Protein AF-A0A1C6GMK6-F1 (afdb_monomer_lite)

Secondary structure (DSSP, 8-state):
-----EEE---EETTEE--EE--SSTTTT-EE-SEEEPPTT--HHHHHHHHHHHH--

Structure (mmCIF, N/CA/C/O backbone):
data_AF-A0A1C6GMK6-F1
#
_entry.id   AF-A0A1C6GMK6-F1
#
loop_
_atom_site.group_PDB
_atom_site.id
_atom_site.type_symbol
_atom_site.label_atom_id
_atom_site.label_alt_id
_atom_site.label_comp_id
_atom_site.label_asym_id
_atom_site.label_entity_id
_atom_site.label_seq_id
_atom_site.pdbx_PDB_ins_code
_atom_site.Cartn_x
_atom_site.Cartn_y
_atom_site.Cartn_z
_atom_site.occupancy
_atom_site.B_iso_or_equiv
_atom_site.auth_seq_id
_atom_site.auth_comp_id
_atom_site.auth_asym_id
_atom_site.auth_atom_id
_atom_site.pdbx_PDB_model_num
ATOM 1 N N . MET A 1 1 ? -11.731 -7.133 19.935 1.00 69.00 1 MET A N 1
ATOM 2 C CA . MET A 1 1 ? -10.764 -6.885 18.841 1.00 69.00 1 MET A CA 1
ATOM 3 C C . MET A 1 1 ? -11.374 -5.879 17.883 1.00 69.00 1 MET A C 1
ATOM 5 O O . MET A 1 1 ? -12.535 -6.045 17.537 1.00 69.00 1 MET A O 1
ATOM 9 N N . LYS A 1 2 ? -10.641 -4.825 17.513 1.00 86.06 2 LYS A N 1
ATOM 10 C CA . LYS A 1 2 ? -11.081 -3.857 16.499 1.00 86.06 2 LYS A CA 1
ATOM 11 C C . LYS A 1 2 ? -10.552 -4.326 15.144 1.00 86.06 2 LYS A C 1
ATOM 13 O O . LYS A 1 2 ? -9.349 -4.533 15.017 1.00 86.06 2 LYS A O 1
ATOM 18 N N . THR A 1 3 ? -11.429 -4.510 14.165 1.00 91.38 3 THR A N 1
ATOM 19 C CA . THR A 1 3 ? -11.022 -4.817 12.788 1.00 91.38 3 THR A CA 1
ATOM 20 C C . THR A 1 3 ? -10.578 -3.529 12.107 1.00 91.38 3 THR A C 1
ATOM 22 O O . THR A 1 3 ? -11.297 -2.531 12.149 1.00 91.38 3 THR A O 1
ATOM 25 N N . VAL A 1 4 ? -9.404 -3.550 11.482 1.00 93.50 4 VAL A N 1
ATOM 26 C CA . VAL A 1 4 ? -8.908 -2.465 10.631 1.00 93.50 4 VAL A CA 1
ATOM 27 C C . VAL A 1 4 ? -8.872 -2.994 9.206 1.00 93.50 4 VAL A C 1
ATOM 29 O O . 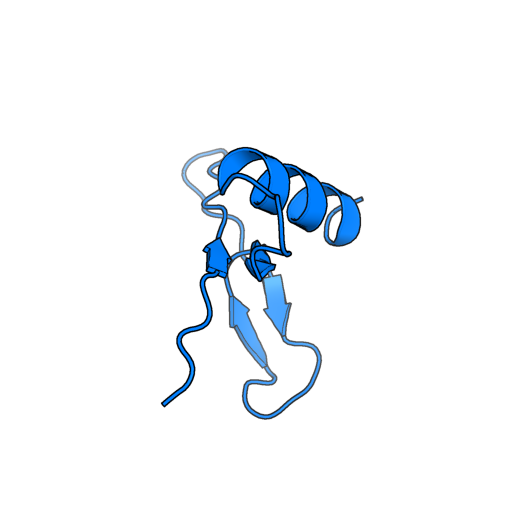VAL A 1 4 ? -8.326 -4.070 8.968 1.00 93.50 4 VAL A O 1
ATOM 32 N N . ARG A 1 5 ? -9.487 -2.268 8.272 1.00 96.19 5 ARG A N 1
ATOM 33 C CA . ARG A 1 5 ? -9.400 -2.582 6.845 1.00 96.19 5 ARG A CA 1
ATOM 34 C C . ARG A 1 5 ? -8.249 -1.790 6.240 1.00 96.19 5 ARG A C 1
ATOM 36 O O . ARG A 1 5 ? -8.106 -0.605 6.528 1.00 96.19 5 ARG A O 1
ATOM 43 N N . VAL A 1 6 ? -7.450 -2.460 5.423 1.00 96.75 6 VAL A N 1
ATOM 44 C CA . VAL A 1 6 ? -6.294 -1.883 4.735 1.00 96.75 6 VAL A CA 1
ATOM 45 C C . VAL A 1 6 ? -6.332 -2.259 3.260 1.00 96.75 6 VAL A C 1
ATOM 47 O O . VAL A 1 6 ? -6.959 -3.255 2.889 1.00 96.75 6 VAL A O 1
ATOM 50 N N . VAL A 1 7 ? -5.662 -1.461 2.442 1.00 97.44 7 VAL A N 1
ATOM 51 C CA . VAL A 1 7 ? -5.449 -1.676 1.010 1.00 97.44 7 VAL A CA 1
ATOM 52 C C . VAL A 1 7 ? -3.954 -1.676 0.716 1.00 97.44 7 VAL A C 1
ATOM 54 O O . VAL A 1 7 ? -3.185 -1.026 1.416 1.00 97.44 7 VAL A O 1
ATOM 57 N N . ALA A 1 8 ? -3.548 -2.414 -0.313 1.00 96.75 8 ALA A N 1
ATOM 58 C CA . ALA A 1 8 ? -2.173 -2.462 -0.794 1.00 96.75 8 ALA A CA 1
ATOM 59 C C . ALA A 1 8 ? -2.181 -2.524 -2.324 1.00 96.75 8 ALA A C 1
ATOM 61 O O . ALA A 1 8 ? -2.990 -3.252 -2.908 1.00 96.75 8 ALA A O 1
ATOM 62 N N . ALA A 1 9 ? -1.293 -1.775 -2.972 1.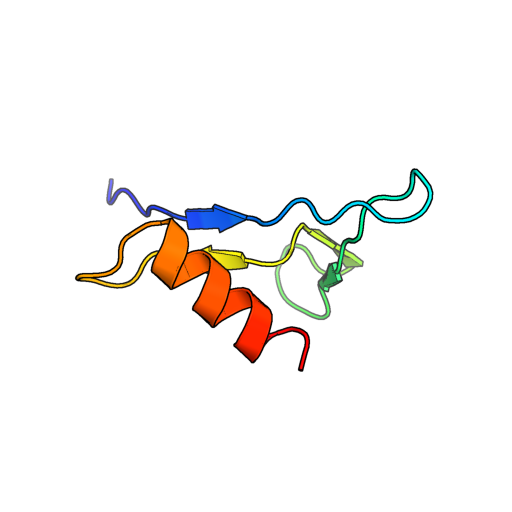00 96.44 9 ALA A N 1
ATOM 63 C CA . ALA A 1 9 ? -1.160 -1.750 -4.422 1.00 96.44 9 ALA A CA 1
ATOM 64 C C . ALA A 1 9 ? -0.038 -2.682 -4.886 1.00 96.44 9 ALA A C 1
ATOM 66 O O . ALA A 1 9 ? 1.108 -2.568 -4.456 1.00 96.44 9 ALA A O 1
ATOM 67 N N . ILE A 1 10 ? -0.355 -3.562 -5.837 1.00 96.12 10 ILE A N 1
ATOM 68 C CA . ILE A 1 10 ? 0.643 -4.342 -6.574 1.00 96.12 10 ILE A CA 1
ATOM 69 C C . ILE A 1 10 ? 0.857 -3.651 -7.919 1.00 96.12 10 ILE A C 1
ATOM 71 O O . ILE A 1 10 ? 0.055 -3.799 -8.840 1.00 96.12 10 ILE A O 1
ATOM 75 N N . ILE A 1 11 ? 1.936 -2.878 -8.020 1.00 94.62 11 ILE A N 1
ATOM 76 C CA . ILE A 1 11 ? 2.299 -2.152 -9.241 1.00 94.62 11 ILE A CA 1
ATOM 77 C C . ILE A 1 11 ? 3.337 -2.981 -9.996 1.00 94.62 11 ILE A C 1
ATOM 79 O O . ILE A 1 11 ? 4.386 -3.316 -9.441 1.00 94.62 11 ILE A O 1
ATOM 83 N N . ILE A 1 12 ? 3.035 -3.332 -11.248 1.00 96.81 12 ILE A N 1
ATOM 84 C CA . ILE A 1 12 ? 3.879 -4.191 -12.087 1.00 96.81 12 ILE A CA 1
ATOM 85 C C . ILE A 1 12 ? 4.348 -3.408 -13.308 1.00 96.81 12 ILE A C 1
ATOM 87 O O . ILE A 1 12 ? 3.532 -2.917 -14.084 1.00 96.81 12 ILE A O 1
ATOM 91 N N . GLU A 1 13 ? 5.660 -3.368 -13.520 1.00 96.62 13 GLU A N 1
ATOM 92 C CA . GLU A 1 13 ? 6.273 -2.775 -14.705 1.00 96.62 13 GLU A CA 1
ATOM 93 C C . GLU A 1 13 ? 7.450 -3.639 -15.174 1.00 96.62 13 GLU A C 1
ATOM 95 O O . GLU A 1 13 ? 8.288 -4.055 -14.376 1.00 96.62 13 GLU A O 1
ATOM 100 N N . ASN A 1 14 ? 7.520 -3.947 -16.475 1.00 97.31 14 ASN A N 1
ATOM 101 C CA . ASN A 1 14 ? 8.597 -4.757 -17.068 1.00 97.31 14 ASN A CA 1
ATOM 102 C C . ASN A 1 14 ? 8.841 -6.105 -16.350 1.00 97.31 14 ASN A C 1
ATOM 104 O O . ASN A 1 14 ? 9.980 -6.549 -16.201 1.00 97.31 14 ASN A O 1
ATOM 108 N N . GLY A 1 15 ? 7.768 -6.744 -15.867 1.00 96.69 15 GLY A N 1
ATOM 109 C CA . GLY A 1 15 ? 7.835 -8.008 -15.123 1.00 96.69 15 GLY A CA 1
ATOM 110 C C . GLY A 1 15 ? 8.395 -7.886 -13.701 1.00 96.69 15 GLY A C 1
ATOM 111 O O . GLY A 1 15 ? 8.646 -8.904 -13.059 1.00 96.69 15 GLY A O 1
ATOM 112 N N . LYS A 1 16 ? 8.595 -6.664 -13.200 1.00 96.50 16 LYS A N 1
ATOM 113 C CA . LYS A 1 16 ? 9.031 -6.373 -11.831 1.00 96.50 16 LYS A CA 1
ATOM 114 C C . LYS A 1 16 ? 7.868 -5.812 -11.023 1.00 96.50 16 LYS A C 1
ATOM 116 O O . LYS A 1 16 ? 7.0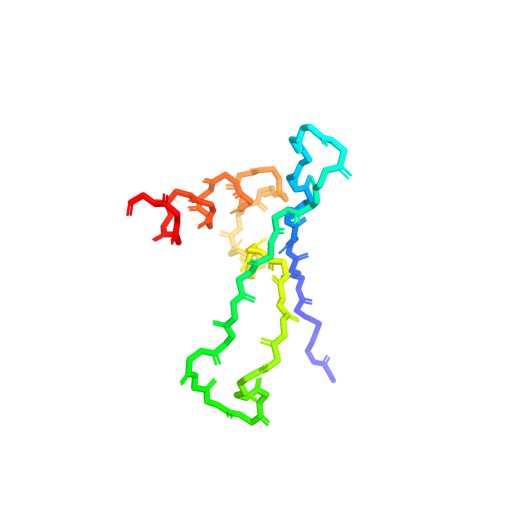04 -5.138 -11.575 1.00 96.50 16 LYS A O 1
ATOM 121 N N . VAL A 1 17 ? 7.871 -6.081 -9.720 1.00 96.06 17 VAL A N 1
ATOM 122 C CA . VAL A 1 17 ? 6.896 -5.536 -8.768 1.00 96.06 17 VAL A CA 1
ATOM 123 C C . VAL A 1 17 ? 7.550 -4.397 -7.996 1.00 96.06 17 VAL A C 1
ATOM 125 O O . VAL A 1 17 ? 8.677 -4.545 -7.523 1.00 96.06 17 VAL A O 1
ATOM 128 N N . PHE A 1 18 ? 6.851 -3.274 -7.870 1.00 95.00 18 PHE A N 1
ATOM 129 C CA . PHE A 1 18 ? 7.287 -2.160 -7.037 1.00 95.00 18 PHE A CA 1
ATOM 130 C C . PHE A 1 18 ? 6.984 -2.437 -5.559 1.00 95.00 18 PHE A C 1
ATOM 132 O O . PHE A 1 18 ? 5.872 -2.838 -5.212 1.00 95.00 18 PHE A O 1
ATOM 139 N N . ALA 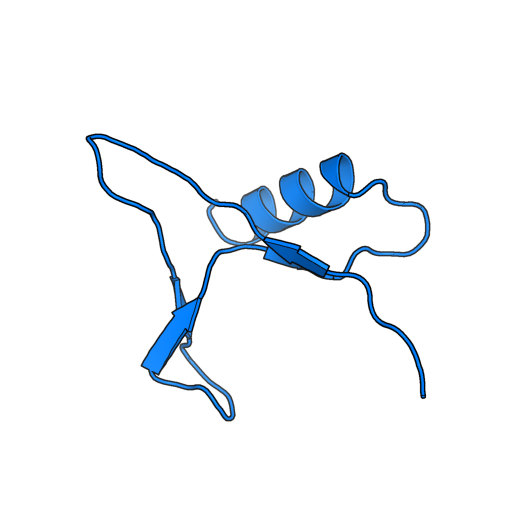A 1 19 ? 7.968 -2.204 -4.695 1.00 93.81 19 ALA A N 1
ATOM 140 C CA . ALA A 1 19 ? 7.843 -2.293 -3.246 1.00 93.81 19 ALA A CA 1
ATOM 141 C C . ALA A 1 19 ? 8.634 -1.148 -2.605 1.00 93.81 19 ALA A C 1
ATOM 143 O O . ALA A 1 19 ? 9.656 -0.718 -3.146 1.00 93.81 19 ALA A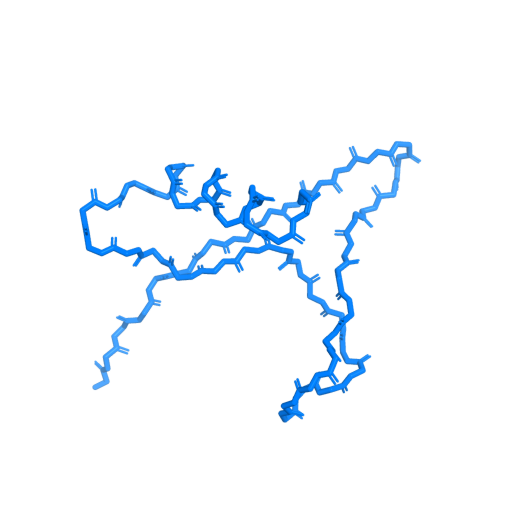 O 1
ATOM 144 N N . THR A 1 20 ? 8.173 -0.663 -1.458 1.00 91.31 20 THR A N 1
ATOM 145 C CA . THR A 1 20 ? 8.856 0.352 -0.653 1.00 91.31 20 THR A CA 1
ATOM 146 C C . THR A 1 20 ? 9.592 -0.326 0.500 1.00 91.31 20 THR A C 1
ATOM 148 O O . THR A 1 20 ? 9.193 -1.390 0.978 1.00 91.31 20 THR A O 1
ATOM 151 N N . GLN A 1 21 ? 10.713 0.256 0.930 1.00 90.62 21 GLN A N 1
ATOM 152 C CA . GLN A 1 21 ? 11.434 -0.217 2.109 1.00 90.62 21 GLN A CA 1
ATOM 153 C C . GLN A 1 21 ? 11.062 0.642 3.316 1.00 90.62 21 GLN A C 1
ATOM 155 O O . GLN A 1 21 ? 11.095 1.873 3.255 1.00 90.62 21 GLN A O 1
ATOM 160 N N . ARG A 1 22 ? 10.750 -0.004 4.440 1.00 85.12 22 ARG A N 1
ATOM 161 C CA . ARG A 1 22 ? 10.363 0.683 5.674 1.00 85.12 22 ARG A CA 1
ATOM 162 C C . ARG A 1 22 ? 11.549 1.412 6.296 1.00 85.12 22 ARG A C 1
ATOM 164 O O . ARG A 1 22 ? 12.488 0.784 6.785 1.00 85.12 22 ARG A O 1
ATOM 171 N N . GLY A 1 23 ? 11.469 2.741 6.355 1.00 80.62 23 GLY A N 1
ATOM 172 C CA . GLY A 1 23 ? 12.520 3.580 6.943 1.00 80.62 23 GLY A CA 1
ATOM 173 C C . GLY A 1 23 ? 12.590 3.557 8.478 1.00 80.62 23 GLY A C 1
ATOM 174 O O . GLY A 1 23 ? 13.621 3.908 9.052 1.00 80.62 23 GLY A O 1
ATOM 175 N N . TYR A 1 24 ? 11.514 3.155 9.165 1.00 76.50 24 TYR A N 1
ATOM 176 C CA . TYR A 1 24 ? 11.422 3.171 10.630 1.00 76.50 24 TYR A CA 1
ATOM 177 C C . TYR A 1 24 ? 10.366 2.186 11.172 1.00 76.50 24 TYR A C 1
ATOM 179 O O . TYR A 1 24 ? 9.559 1.630 10.423 1.00 76.50 24 TYR A O 1
ATOM 187 N N . GLY A 1 25 ? 10.352 1.999 12.498 1.00 79.44 25 GLY A N 1
ATOM 188 C CA . GLY A 1 25 ? 9.405 1.136 13.214 1.00 79.44 25 GLY A CA 1
ATOM 189 C C . GLY A 1 25 ? 9.927 -0.281 13.472 1.00 79.44 25 GLY A C 1
ATOM 190 O O . GLY A 1 25 ? 11.091 -0.582 13.227 1.00 79.44 25 GLY A O 1
ATOM 191 N N . GLU A 1 26 ? 9.053 -1.149 13.985 1.00 78.38 26 GLU A N 1
ATOM 192 C CA . GLU A 1 26 ? 9.386 -2.533 14.376 1.00 78.38 26 GLU A CA 1
ATOM 193 C C . GLU A 1 26 ? 9.800 -3.413 13.178 1.00 78.38 26 GLU A C 1
ATOM 195 O O . GLU A 1 26 ? 10.563 -4.359 13.334 1.00 78.38 26 GLU A O 1
ATOM 200 N N . PHE A 1 27 ? 9.366 -3.042 11.968 1.00 78.25 27 PHE A N 1
ATOM 201 C CA . PHE A 1 27 ? 9.676 -3.721 10.702 1.00 78.25 27 PHE A CA 1
ATOM 202 C C . PHE A 1 27 ? 10.643 -2.930 9.819 1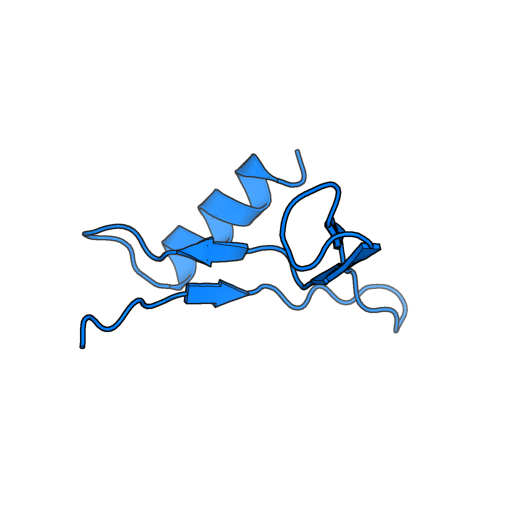.00 78.25 27 PHE A C 1
ATOM 204 O O . PHE A 1 27 ? 10.574 -3.003 8.591 1.00 78.25 27 PHE A O 1
ATOM 211 N N . LYS A 1 28 ? 11.510 -2.121 10.434 1.00 80.31 28 LYS A N 1
ATOM 212 C CA . LYS A 1 28 ? 12.548 -1.384 9.714 1.00 80.31 28 LYS A CA 1
ATOM 213 C C . LYS A 1 28 ? 13.353 -2.330 8.810 1.00 80.31 28 LYS A C 1
ATOM 215 O O . LYS A 1 28 ? 13.600 -3.477 9.171 1.00 80.31 28 LYS A O 1
ATOM 220 N N . ASP A 1 29 ? 13.728 -1.832 7.634 1.00 86.00 29 ASP A N 1
ATOM 221 C CA . ASP A 1 29 ? 14.463 -2.545 6.581 1.00 86.00 29 ASP A CA 1
ATOM 222 C C . ASP A 1 29 ? 13.666 -3.661 5.871 1.00 86.00 29 ASP A C 1
ATOM 224 O O . ASP A 1 29 ? 14.149 -4.230 4.887 1.00 86.00 29 ASP A O 1
ATOM 228 N N . GLY A 1 30 ? 12.427 -3.927 6.302 1.00 89.56 30 GLY A N 1
ATOM 229 C CA . GLY A 1 30 ? 11.473 -4.783 5.602 1.00 89.56 30 GLY A CA 1
ATOM 230 C C . GLY A 1 30 ? 10.908 -4.128 4.339 1.00 89.56 30 GLY A C 1
ATOM 231 O O . GLY A 1 30 ? 10.855 -2.902 4.224 1.00 89.56 30 GLY A O 1
ATOM 232 N N . TRP A 1 31 ? 10.466 -4.965 3.401 1.00 91.94 31 TRP A N 1
ATOM 233 C CA . TRP A 1 31 ? 9.776 -4.540 2.183 1.00 91.94 31 TRP A CA 1
ATOM 234 C C . TRP A 1 31 ? 8.266 -4.607 2.368 1.00 91.94 31 TRP A C 1
ATOM 236 O O . TRP A 1 31 ? 7.753 -5.587 2.913 1.00 91.94 31 TRP A O 1
ATOM 246 N N . GLU A 1 32 ? 7.561 -3.603 1.864 1.00 92.81 32 GLU A N 1
ATOM 247 C CA . GLU A 1 32 ? 6.105 -3.578 1.829 1.00 92.81 32 GLU A CA 1
ATOM 248 C C . GLU A 1 32 ? 5.565 -3.069 0.494 1.00 92.81 32 GLU A C 1
ATOM 250 O O . GLU A 1 32 ? 6.271 -2.454 -0.306 1.00 92.81 32 GLU A O 1
ATOM 255 N N . PHE A 1 33 ? 4.297 -3.379 0.238 1.00 95.19 33 PHE A N 1
ATOM 256 C CA . PHE A 1 33 ? 3.571 -2.774 -0.867 1.00 95.19 33 PHE A CA 1
ATOM 257 C C . PHE A 1 33 ? 2.982 -1.442 -0.404 1.00 95.19 33 PHE A C 1
ATOM 259 O O . PHE A 1 33 ? 2.458 -1.395 0.712 1.00 95.19 33 PHE A O 1
ATOM 266 N N . PRO A 1 34 ? 3.031 -0.395 -1.244 1.00 94.75 34 PRO A N 1
ATOM 267 C CA . PRO A 1 34 ? 2.463 0.898 -0.897 1.00 94.75 34 PRO A CA 1
ATOM 268 C C . PRO A 1 34 ? 0.949 0.784 -0.706 1.00 94.75 34 PRO A C 1
ATOM 270 O O . PRO A 1 34 ? 0.274 -0.019 -1.367 1.00 94.75 34 PRO A O 1
ATOM 273 N N . GLY A 1 35 ? 0.414 1.580 0.209 1.00 95.38 35 GLY A N 1
ATOM 274 C CA . GLY A 1 35 ? -0.978 1.502 0.631 1.00 95.38 35 GLY A CA 1
ATOM 275 C C . GLY A 1 35 ? -1.148 1.823 2.109 1.00 95.38 35 GLY A C 1
ATOM 276 O O . GLY A 1 35 ? -0.211 2.191 2.804 1.00 95.38 35 GLY A O 1
ATOM 277 N N . GLY A 1 36 ? -2.362 1.638 2.616 1.00 95.19 36 GLY A N 1
ATOM 278 C CA . GLY A 1 36 ? -2.673 2.094 3.960 1.00 95.19 36 GLY A CA 1
ATOM 279 C C . GLY A 1 36 ? -4.061 1.716 4.433 1.00 95.19 36 GLY A C 1
ATOM 280 O O . GLY A 1 36 ? -4.676 0.748 3.973 1.00 95.19 36 GLY A O 1
ATOM 281 N N . LYS A 1 37 ? -4.534 2.444 5.441 1.00 96.62 37 LYS A N 1
ATOM 282 C CA . LYS A 1 37 ? -5.828 2.180 6.075 1.00 96.62 37 LYS A CA 1
ATOM 283 C C . LYS A 1 37 ? -6.942 2.779 5.229 1.00 96.62 37 LYS A C 1
ATOM 285 O O . LYS A 1 37 ? -6.792 3.846 4.650 1.00 96.62 37 LYS A O 1
ATOM 290 N N . ILE A 1 38 ? -8.077 2.087 5.203 1.00 97.56 38 ILE A N 1
ATOM 291 C CA . ILE A 1 38 ? -9.305 2.661 4.652 1.00 97.56 38 ILE A CA 1
ATOM 292 C C . ILE A 1 38 ? -9.879 3.612 5.702 1.00 97.56 38 ILE A C 1
ATOM 294 O O . ILE A 1 38 ? -10.212 3.168 6.809 1.00 97.56 38 ILE A O 1
ATOM 298 N N . GLU A 1 39 ? -9.998 4.893 5.362 1.00 95.81 39 GLU A N 1
ATOM 299 C CA . GLU A 1 39 ? -10.589 5.895 6.244 1.00 95.81 39 GLU A CA 1
ATOM 300 C C . GLU A 1 39 ? -12.131 5.831 6.217 1.00 95.81 39 GLU A C 1
ATOM 302 O O . GLU A 1 39 ? -12.737 5.271 5.294 1.00 95.81 39 GLU A O 1
ATOM 307 N N . PRO A 1 40 ? -12.823 6.351 7.250 1.00 95.00 40 PRO A N 1
ATOM 308 C CA . PRO A 1 40 ? -14.279 6.319 7.304 1.00 95.00 40 PRO A CA 1
ATOM 309 C C . PRO A 1 40 ? -14.924 7.018 6.101 1.00 95.00 40 PRO A C 1
ATOM 311 O O . PRO A 1 40 ? -14.740 8.212 5.892 1.00 95.00 40 PRO A O 1
ATOM 314 N N . GLY A 1 41 ? -15.745 6.275 5.359 1.00 96.00 41 GLY A N 1
ATOM 315 C CA . GLY A 1 41 ? -16.463 6.789 4.191 1.00 96.00 41 GLY A CA 1
ATOM 316 C C . GLY A 1 41 ? -15.766 6.539 2.855 1.00 96.00 41 GLY A C 1
ATOM 317 O O . GLY A 1 41 ? -16.390 6.785 1.830 1.00 96.00 41 GLY A O 1
ATOM 318 N N . GLU A 1 42 ? -14.543 6.002 2.850 1.00 97.00 42 GLU A N 1
ATOM 319 C CA . GLU A 1 42 ? -13.846 5.628 1.618 1.00 97.00 42 GLU A CA 1
ATOM 320 C C . GLU A 1 42 ? -14.247 4.230 1.125 1.00 97.00 42 GLU A C 1
ATOM 322 O O . GLU A 1 42 ? -14.402 3.270 1.893 1.00 97.00 42 GLU A O 1
ATOM 327 N N . THR A 1 43 ? -14.346 4.094 -0.192 1.00 98.00 43 THR A N 1
ATOM 328 C CA . THR A 1 43 ? -14.234 2.806 -0.880 1.00 98.00 43 THR A CA 1
ATOM 329 C C . THR A 1 43 ? -12.771 2.332 -0.890 1.00 98.00 43 THR A C 1
ATOM 331 O O . THR A 1 43 ? -11.851 3.149 -0.794 1.00 98.00 43 THR A O 1
ATOM 334 N N . PRO A 1 44 ? -12.503 1.017 -1.011 1.00 97.88 44 PRO A N 1
ATOM 335 C CA . PRO A 1 44 ? -11.136 0.514 -1.175 1.00 97.88 44 PRO A CA 1
ATOM 336 C C . PRO A 1 44 ? -10.373 1.174 -2.336 1.00 97.88 44 PRO A C 1
ATOM 338 O O . PRO A 1 44 ? -9.173 1.415 -2.227 1.00 97.88 44 PRO A O 1
ATOM 341 N N . GLU A 1 45 ? -11.068 1.479 -3.432 1.00 97.69 45 GLU A N 1
ATOM 342 C CA . GLU A 1 45 ? -10.531 2.133 -4.622 1.00 97.69 45 GLU A CA 1
ATOM 343 C C . GLU A 1 45 ? -10.129 3.590 -4.349 1.00 97.69 45 GLU A C 1
ATOM 345 O O . GLU A 1 45 ? -9.054 4.021 -4.764 1.00 97.69 45 GLU A O 1
ATOM 350 N N . GLU A 1 46 ? -10.955 4.347 -3.622 1.00 98.06 46 GLU A N 1
ATOM 351 C CA . GLU A 1 46 ? -10.625 5.717 -3.206 1.00 98.06 46 GLU A CA 1
ATOM 352 C C . GLU A 1 46 ? -9.426 5.736 -2.257 1.00 98.06 46 GLU A C 1
ATOM 354 O O . GLU A 1 46 ? -8.482 6.498 -2.483 1.00 98.06 46 GLU A O 1
ATOM 359 N N . ALA A 1 47 ? -9.427 4.846 -1.259 1.00 98.00 47 ALA A N 1
ATOM 360 C CA . ALA A 1 47 ? -8.344 4.734 -0.290 1.00 98.00 47 ALA A CA 1
ATOM 361 C C . ALA A 1 47 ? -7.007 4.445 -0.986 1.00 98.00 47 ALA A C 1
ATOM 363 O O . ALA A 1 47 ? -6.027 5.144 -0.744 1.00 98.00 47 ALA A O 1
ATOM 364 N N . ILE A 1 48 ? -6.951 3.469 -1.905 1.00 97.44 48 ILE A N 1
ATOM 365 C CA . ILE A 1 48 ? -5.677 3.138 -2.556 1.00 97.44 48 ILE A CA 1
ATOM 366 C C . ILE A 1 48 ? -5.189 4.255 -3.485 1.00 97.44 48 ILE A C 1
ATOM 368 O O . ILE A 1 48 ? -3.992 4.514 -3.549 1.00 97.44 48 ILE A O 1
ATOM 372 N N . VAL A 1 49 ? -6.090 4.966 -4.173 1.00 96.25 49 VAL A N 1
ATOM 373 C CA . VAL A 1 49 ? -5.705 6.116 -5.008 1.00 96.25 49 VAL A CA 1
ATOM 374 C C . VAL A 1 49 ? -5.145 7.259 -4.157 1.00 96.25 49 VAL A C 1
ATOM 376 O O . VAL A 1 49 ? -4.193 7.908 -4.592 1.00 96.25 49 VAL A O 1
ATOM 379 N N . ARG A 1 50 ? -5.711 7.516 -2.970 1.00 97.00 50 ARG A N 1
ATOM 380 C CA . ARG A 1 50 ? -5.193 8.515 -2.024 1.00 97.00 50 ARG A CA 1
ATOM 381 C C . ARG A 1 50 ? -3.806 8.127 -1.514 1.00 97.00 50 ARG A C 1
ATOM 383 O O . ARG A 1 50 ? -2.878 8.905 -1.695 1.00 97.00 50 ARG A O 1
ATOM 390 N N . GLU A 1 51 ? -3.659 6.926 -0.958 1.00 96.38 51 GLU A N 1
ATOM 391 C CA . GLU A 1 51 ? -2.394 6.445 -0.377 1.00 96.38 51 GLU A CA 1
ATOM 392 C C . GLU A 1 51 ? -1.248 6.501 -1.400 1.00 96.38 51 GLU A C 1
ATOM 394 O O . GLU A 1 51 ? -0.189 7.059 -1.133 1.00 96.38 51 GLU A O 1
ATOM 399 N N . ILE A 1 52 ? -1.478 6.031 -2.632 1.00 94.44 52 ILE A N 1
ATOM 400 C CA . ILE A 1 52 ? -0.453 6.065 -3.688 1.00 94.44 52 ILE A CA 1
ATOM 401 C C . ILE A 1 52 ? -0.044 7.499 -4.055 1.00 94.44 52 ILE A C 1
ATOM 403 O O . ILE A 1 52 ? 1.126 7.746 -4.342 1.00 94.44 52 ILE A O 1
ATOM 407 N N . LYS A 1 53 ? -0.985 8.452 -4.040 1.00 94.00 53 LYS A N 1
ATOM 408 C CA . LYS A 1 53 ? -0.686 9.873 -4.281 1.00 94.00 53 LYS A CA 1
ATOM 409 C C . LYS A 1 53 ? 0.056 10.537 -3.122 1.00 94.00 53 LYS A C 1
ATOM 411 O O . LYS A 1 53 ? 0.724 11.536 -3.346 1.00 94.00 53 LYS A O 1
ATOM 416 N N . GLU A 1 54 ? -0.104 10.045 -1.902 1.00 92.38 54 GLU A N 1
ATOM 417 C CA . GLU A 1 54 ? 0.572 10.584 -0.720 1.00 92.38 54 GLU A CA 1
ATOM 418 C C . GLU A 1 54 ? 1.993 10.022 -0.578 1.00 92.38 54 GLU A C 1
ATOM 420 O O . GLU A 1 54 ? 2.900 10.756 -0.192 1.00 92.38 54 GLU A O 1
ATOM 425 N N . GLU A 1 55 ? 2.200 8.746 -0.916 1.00 88.12 55 GLU A N 1
ATOM 426 C CA . GLU A 1 55 ? 3.484 8.062 -0.721 1.00 88.12 55 GLU A CA 1
ATOM 427 C C . GLU A 1 55 ? 4.454 8.171 -1.906 1.00 88.12 55 GLU A C 1
ATOM 429 O O . GLU A 1 55 ? 5.668 8.153 -1.694 1.00 88.12 55 GLU A O 1
ATOM 434 N N . LEU A 1 56 ? 3.951 8.220 -3.149 1.00 85.69 56 LEU A N 1
ATOM 435 C CA . LEU A 1 56 ? 4.773 8.065 -4.364 1.00 85.69 56 LEU A CA 1
ATOM 436 C C . LEU A 1 56 ? 4.864 9.324 -5.246 1.00 85.69 56 LEU A C 1
ATOM 438 O O . LEU A 1 56 ? 5.373 9.233 -6.366 1.00 85.69 56 LEU A O 1
ATOM 442 N N . VAL A 1 57 ? 4.361 10.472 -4.777 1.00 67.00 57 VAL A N 1
ATOM 443 C CA . VAL A 1 57 ? 4.419 11.769 -5.487 1.00 67.00 57 VAL A CA 1
ATOM 444 C C . VAL A 1 57 ? 5.597 12.613 -5.019 1.00 67.00 57 VAL A C 1
ATOM 446 O O . VAL A 1 57 ? 5.870 12.638 -3.801 1.00 67.00 57 VAL A O 1
#

Foldseek 3Di:
DDDWDWAFDFDDDPNDTDWDAACDDPRHRDTHGFITTDDPPDDSVRRRVVRCVVPPD

Radius of gyration: 12.6 Å; chains: 1; bounding box: 31×20×36 Å

Sequence (57 aa):
MKTVRVVAAIIIENGKVFATQRGYGEFKDGWEFPGGKIEPGETPEEAIVREIKEELV

pLDDT: mean 91.94, std 7.36, range [67.0, 98.06]